Protein 6NMW (pdb70)

Organism: Homo sapiens (NCBI:txid9606)

Nearest PDB structures (foldseek):
  8wff-assembly1_A  TM=9.855E-01  e=3.338E-10  Homo sapiens
  4u5w-assembly1_B  TM=9.569E-01  e=3.691E-08  Homo sapiens
  1qcf-assembly1_A  TM=9.511E-01  e=6.599E-08  Homo sapiens
  2iim-assembly1_A  TM=9.871E-01  e=3.771E-07  Homo sapiens
  4omo-assembly2_B  TM=9.307E-01  e=6.002E-07  Gallus gallus

Radius of gyration: 10.33 Å; Cα contacts (8 Å, |Δi|>4): 151; chains: 1; bounding box: 28×23×19 Å

Secondary structure (DSSP, 8-state):
-TT-EEEESS-B--SSTTB--B-TT-EEEEEEEETTEEEEEETTT--EEEEEGGGEEES----

Solvent-accessible surface area: 4244 Å² total; per-residue (Å²): 136,128,32,39,64,0,28,2,68,111,78,40,110,26,133,118,142,87,27,14,64,2,135,153,32,24,82,0,82,0,40,60,75,108,59,80,88,34,60,0,61,2,60,139,68,123,142,91,5,62,0,6,16,107,67,14,32,47,108,84,110,168,173

Structure (mmCIF, N/CA/C/O backbone):
data_6NMW
#
_entry.id   6NMW
#
_cell.length_a   46.722
_cell.length_b   46.722
_cell.length_c   55.696
_cell.angle_alpha   90.00
_cell.angle_beta   90.00
_cell.angle_gamma   120.00
#
_symmetry.space_group_name_H-M   'P 61'
#
loop_
_entity.id
_entity.type
_entity.pdbx_description
1 polymer 'Tyrosine-protein kinase Lyn'
2 water water
#
loop_
_atom_site.group_PDB
_atom_site.id
_atom_site.type_symbol
_atom_site.label_atom_id
_atom_site.label_alt_id
_atom_site.label_comp_id
_atom_site.label_asym_id
_atom_site.label_entity_id
_atom_site.label_seq_id
_atom_site.pdbx_PDB_ins_code
_atom_site.Cartn_x
_atom_site.Cartn_y
_atom_site.Cartn_z
_atom_site.occupancy
_atom_site.B_iso_or_equiv
_atom_site.auth_seq_id
_atom_site.auth_comp_id
_atom_site.auth_asym_id
_atom_site.auth_atom_id
_atom_site.pdbx_PDB_model_num
ATOM 1 N N . GLU A 1 1 ? 17.727 25.950 -3.022 1.00 51.90 63 GLU A N 1
ATOM 2 C CA . GLU A 1 1 ? 16.528 26.702 -3.470 1.00 51.87 63 GLU A CA 1
ATOM 3 C C . GLU A 1 1 ? 15.625 25.796 -4.313 1.00 49.53 63 GLU A C 1
ATOM 4 O O . GLU A 1 1 ? 16.080 24.691 -4.697 1.00 49.60 63 GLU A O 1
ATOM 16 N N . GLN A 1 2 ? 14.425 26.294 -4.641 1.00 46.18 64 GLN A N 1
ATOM 17 C CA . GLN A 1 2 ? 13.375 25.597 -5.430 1.00 42.34 64 GLN A CA 1
ATOM 18 C C . GLN A 1 2 ? 13.913 25.233 -6.823 1.00 36.26 64 GLN A C 1
ATOM 19 O O . GLN A 1 2 ? 14.441 26.140 -7.504 1.00 36.32 64 GLN A O 1
ATOM 33 N N . GLY A 1 3 ? 13.782 23.966 -7.213 1.00 31.17 65 GLY A N 1
ATOM 34 C CA . GLY A 1 3 ? 14.218 23.438 -8.517 1.00 27.33 65 GLY A CA 1
ATOM 35 C C . GLY A 1 3 ? 15.599 22.803 -8.471 1.00 24.72 65 GLY A C 1
ATOM 36 O O . GLY A 1 3 ? 15.950 22.144 -9.409 1.00 24.17 65 GLY A O 1
ATOM 40 N N . ASP A 1 4 ? 16.347 22.965 -7.394 1.00 21.72 66 ASP A N 1
ATOM 41 C CA . ASP A 1 4 ? 17.717 22.404 -7.304 1.00 18.97 66 ASP A CA 1
ATOM 42 C C . ASP A 1 4 ? 17.663 20.868 -7.404 1.00 13.90 66 ASP A C 1
ATOM 43 O O . ASP A 1 4 ? 16.730 20.260 -6.902 1.00 14.85 66 ASP A O 1
ATOM 52 N N . ILE A 1 5 ? 18.669 20.261 -8.012 1.00 11.88 67 ILE A N 1
ATOM 53 C CA . ILE A 1 5 ? 18.768 18.784 -8.086 1.00 11.82 67 ILE A CA 1
ATOM 54 C C . ILE A 1 5 ? 19.613 18.330 -6.891 1.00 11.33 67 ILE A C 1
ATOM 55 O O . ILE A 1 5 ? 20.685 18.879 -6.677 1.00 11.79 67 ILE A O 1
ATOM 71 N N . VAL A 1 6 ? 19.140 17.355 -6.146 1.00 10.92 68 VAL A N 1
ATOM 72 C CA . VAL A 1 6 ? 19.878 16.823 -4.976 1.00 11.43 68 VAL A CA 1
ATOM 73 C C . VAL A 1 6 ? 20.049 15.324 -5.169 1.00 10.84 68 VAL A C 1
ATOM 74 O O . VAL A 1 6 ? 19.355 14.728 -5.973 1.00 11.35 68 VAL A O 1
ATOM 87 N N . VAL A 1 7 ? 20.961 14.764 -4.400 1.00 11.03 69 VAL A N 1
ATOM 88 C CA . VAL A 1 7 ? 21.237 13.311 -4.410 1.00 10.88 69 VAL A CA 1
ATOM 89 C C . VAL A 1 7 ? 21.126 12.819 -2.967 1.00 10.42 69 VAL A C 1
ATOM 90 O O . VAL A 1 7 ? 21.584 13.518 -2.056 1.00 11.16 69 VAL A O 1
ATOM 103 N N . ALA A 1 8 ? 20.513 11.663 -2.767 1.00 9.93 70 ALA A N 1
ATOM 104 C CA . ALA A 1 8 ? 20.384 11.046 -1.428 1.00 10.84 70 ALA A CA 1
ATOM 105 C C . ALA A 1 8 ? 21.776 10.586 -0.964 1.00 10.90 70 ALA A C 1
ATOM 106 O O . ALA A 1 8 ? 22.457 9.901 -1.734 1.00 11.20 70 ALA A O 1
ATOM 113 N N . LEU A 1 9 ? 22.171 10.952 0.248 1.00 11.86 71 LEU A N 1
ATOM 114 C CA . LEU A 1 9 ? 23.446 10.515 0.863 1.00 13.00 71 LEU A CA 1
ATOM 115 C C . LEU A 1 9 ? 23.266 9.153 1.521 1.00 12.98 71 LEU A C 1
ATOM 116 O O . LEU A 1 9 ? 24.250 8.460 1.703 1.00 15.10 71 LEU A O 1
ATOM 132 N N . TYR A 1 10 ? 22.057 8.856 1.985 1.00 14.00 72 TYR A N 1
ATOM 133 C CA . TYR A 1 10 ? 21.670 7.607 2.685 1.00 13.98 72 TYR A CA 1
ATOM 134 C C . TYR A 1 10 ? 20.271 7.238 2.229 1.00 13.54 72 TYR A C 1
ATOM 135 O O . TYR A 1 10 ? 19.528 8.133 1.813 1.00 13.20 72 TYR A O 1
ATOM 153 N N . PRO A 1 11 ? 19.845 5.974 2.345 1.00 13.61 73 PRO A N 1
ATOM 154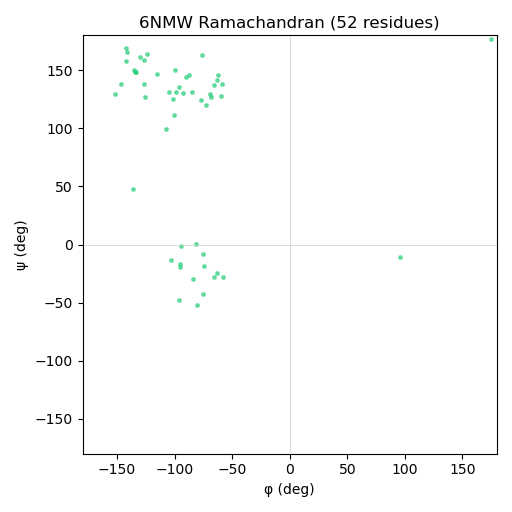 C CA . PRO A 1 11 ? 18.495 5.617 1.994 1.00 14.39 73 PRO A CA 1
ATOM 155 C C . PRO A 1 11 ? 17.551 6.085 3.106 1.00 14.29 73 PRO A C 1
ATOM 156 O O . PRO A 1 11 ? 18.005 6.388 4.199 1.00 14.46 73 PRO A O 1
ATOM 167 N N . TYR A 1 12 ? 16.267 6.153 2.801 1.00 14.16 74 TYR A N 1
ATOM 168 C CA . TYR A 1 12 ? 15.246 6.524 3.802 1.00 14.27 74 TYR A CA 1
ATOM 169 C C . TYR A 1 12 ? 13.911 5.872 3.422 1.00 14.55 74 TYR A C 1
ATOM 170 O O . TYR A 1 12 ? 13.498 5.990 2.277 1.00 15.08 74 TYR A O 1
ATOM 188 N N . ASP A 1 13 ? 13.278 5.192 4.368 1.00 14.92 75 ASP A N 1
ATOM 189 C CA . ASP A 1 13 ? 11.954 4.565 4.171 1.00 16.36 75 ASP A CA 1
ATOM 190 C C . ASP A 1 13 ? 10.907 5.483 4.804 1.00 18.03 75 ASP A C 1
ATOM 191 O O . ASP A 1 13 ? 10.956 5.625 6.006 1.00 19.70 75 ASP A O 1
ATOM 200 N N . GLY A 1 14 ? 10.053 6.111 4.013 1.00 19.37 76 GLY A N 1
ATOM 201 C CA . GLY A 1 14 ? 8.990 6.990 4.530 1.00 22.78 76 GLY A CA 1
ATOM 202 C C . GLY A 1 14 ? 8.062 6.222 5.466 1.00 24.85 76 GLY A C 1
ATOM 203 O O . GLY A 1 14 ? 7.708 5.130 5.130 1.00 26.03 76 GLY A O 1
ATOM 207 N N . ILE A 1 15 ? 7.668 6.812 6.578 1.00 26.06 77 ILE A N 1
ATOM 208 C CA . ILE A 1 15 ? 6.763 6.179 7.573 1.00 28.75 77 ILE A CA 1
ATOM 209 C C . ILE A 1 15 ? 5.308 6.604 7.305 1.00 25.05 77 ILE A C 1
ATOM 210 O O . ILE A 1 15 ? 4.392 5.919 7.767 1.00 26.01 77 ILE A O 1
ATOM 226 N N . HIS A 1 16 ? 5.097 7.665 6.536 1.00 21.31 78 HIS A N 1
ATOM 227 C CA . HIS A 1 16 ? 3.741 8.187 6.262 1.00 19.19 78 HIS A CA 1
ATOM 228 C C . HIS A 1 16 ? 3.505 8.322 4.756 1.00 17.45 78 HIS A C 1
ATOM 229 O O . HIS A 1 16 ? 4.474 8.466 4.023 1.00 16.46 78 HIS A O 1
ATOM 243 N N . PRO A 1 17 ? 2.252 8.359 4.286 1.00 17.22 79 PRO A N 1
ATOM 244 C CA . PRO A 1 17 ? 1.945 8.514 2.867 1.00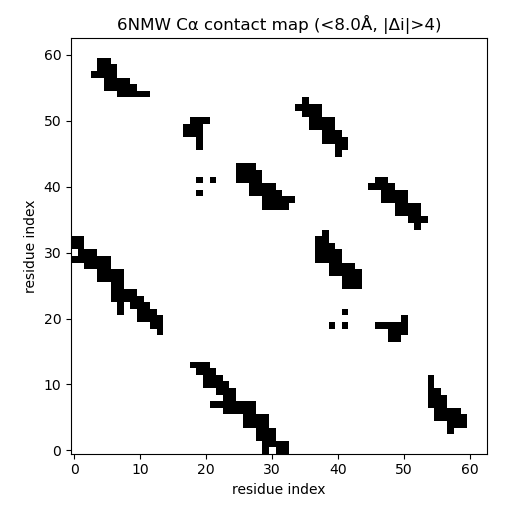 17.75 79 PRO A CA 1
ATOM 245 C C . PRO A 1 17 ? 2.520 9.782 2.210 1.00 15.33 79 PRO A C 1
ATOM 246 O O . PRO A 1 17 ? 2.799 9.769 1.056 1.00 16.38 79 PRO A O 1
ATOM 257 N N . ASP A 1 18 ? 2.716 10.854 2.981 1.00 13.74 80 ASP A N 1
ATOM 258 C CA . ASP A 1 18 ? 3.231 12.134 2.424 1.00 12.74 80 ASP A CA 1
ATOM 259 C C . ASP A 1 18 ? 4.757 12.103 2.272 1.00 12.99 80 ASP A C 1
ATOM 260 O O . ASP A 1 18 ? 5.310 13.109 1.806 1.00 13.41 80 ASP A O 1
ATOM 269 N N . ASP A 1 19 ? 5.415 11.004 2.614 1.00 14.00 81 ASP A N 1
ATOM 270 C CA . ASP A 1 19 ? 6.892 10.926 2.530 1.00 15.67 81 ASP A CA 1
ATOM 271 C C . ASP A 1 19 ? 7.348 10.200 1.268 1.00 17.08 81 ASP A C 1
ATOM 272 O O . ASP A 1 19 ? 6.610 9.353 0.758 1.00 21.44 81 ASP A O 1
ATOM 281 N N . LEU A 1 20 ? 8.518 10.564 0.765 1.00 14.69 82 LEU A N 1
ATOM 282 C CA . LEU A 1 20 ? 9.172 9.804 -0.325 1.00 15.65 82 LEU A CA 1
ATOM 283 C C . LEU A 1 20 ? 10.066 8.746 0.324 1.00 16.75 82 LEU A C 1
ATOM 284 O O . LEU A 1 20 ? 10.643 9.008 1.376 1.00 21.74 82 LEU A O 1
ATOM 300 N N . SER A 1 21 ? 10.172 7.579 -0.269 1.00 16.22 83 SER A N 1
ATOM 301 C CA . SER A 1 21 ? 11.166 6.573 0.154 1.00 16.30 83 SER A CA 1
ATOM 302 C C . SER A 1 21 ? 12.241 6.624 -0.927 1.00 15.00 83 SER A C 1
ATOM 303 O O . SER A 1 21 ? 11.883 6.576 -2.088 1.00 19.09 83 SER A O 1
ATOM 311 N N . PHE A 1 22 ? 13.508 6.707 -0.578 1.00 12.04 84 PHE A N 1
ATOM 312 C CA . PHE A 1 22 ? 14.569 6.779 -1.607 1.00 11.14 84 PHE A CA 1
ATOM 313 C C . PHE A 1 22 ? 15.772 5.953 -1.167 1.00 11.61 84 PHE A C 1
ATOM 314 O O . PHE A 1 22 ? 15.888 5.584 -0.016 1.00 12.83 84 PHE A O 1
ATOM 331 N N . LYS A 1 23 ? 16.641 5.713 -2.129 1.00 11.50 85 LYS A N 1
ATOM 332 C CA . LYS A 1 23 ? 17.896 4.967 -1.931 1.00 11.73 85 LYS A CA 1
ATOM 333 C C . LYS A 1 23 ? 19.065 5.949 -1.997 1.00 11.03 85 LYS A C 1
ATOM 334 O O . LYS A 1 23 ? 18.971 6.984 -2.698 1.00 11.37 85 LYS A O 1
ATOM 353 N N A LYS A 1 24 ? 20.173 5.557 -1.425 0.68 12.79 86 LYS A N 1
ATOM 354 N N B LYS A 1 24 ? 20.198 5.533 -1.440 0.32 12.79 86 LYS A N 1
ATOM 355 C CA A LYS A 1 24 ? 21.402 6.361 -1.562 0.68 12.18 86 LYS A CA 1
ATOM 356 C CA B LYS A 1 24 ? 21.423 6.353 -1.561 0.32 12.41 86 LYS A CA 1
ATOM 357 C C A LYS A 1 24 ? 21.732 6.466 -3.057 0.68 11.26 86 LYS A C 1
ATOM 358 C C B LYS A 1 24 ? 21.766 6.456 -3.052 0.32 12.11 86 LYS A C 1
ATOM 359 O O A LYS A 1 24 ? 21.676 5.438 -3.758 0.68 12.43 86 LYS A O 1
ATOM 360 O O B LYS A 1 24 ? 21.691 5.429 -3.756 0.32 13.02 86 LYS A O 1
ATOM 396 N N . GLY A 1 25 ? 22.006 7.678 -3.532 1.00 11.86 87 GLY A N 1
ATOM 397 C CA . GLY A 1 25 ? 22.344 7.913 -4.949 1.00 11.93 87 GLY A CA 1
ATOM 398 C C . GLY A 1 25 ? 21.138 8.338 -5.776 1.00 11.30 87 GLY A C 1
ATOM 399 O O . GLY A 1 25 ? 21.319 8.756 -6.889 1.00 12.50 87 GLY A O 1
ATOM 403 N N . GLU A 1 26 ? 19.929 8.195 -5.255 1.00 10.78 88 GLU A N 1
ATOM 404 C CA . GLU A 1 26 ? 18.706 8.586 -5.997 1.00 10.54 88 GLU A CA 1
ATOM 405 C C . GLU A 1 26 ? 18.698 10.109 -6.196 1.00 9.50 88 GLU A C 1
ATOM 406 O O . GLU A 1 26 ? 19.016 10.839 -5.256 1.00 10.59 88 GLU A O 1
ATOM 418 N N . LYS A 1 27 ? 18.337 10.562 -7.387 1.00 9.63 89 LYS A N 1
ATOM 419 C CA . LYS A 1 27 ? 18.307 12.008 -7.709 1.00 10.34 89 LYS A CA 1
ATOM 420 C C . LYS A 1 27 ? 16.876 12.527 -7.522 1.00 10.07 89 LYS A C 1
ATOM 421 O O . LYS A 1 27 ? 15.915 11.850 -7.924 1.00 10.50 89 LYS A O 1
ATOM 440 N N . MET A 1 28 ? 16.749 13.686 -6.893 1.00 9.44 90 MET A N 1
ATOM 441 C CA . MET A 1 28 ? 15.434 14.292 -6.619 1.00 10.01 90 MET A CA 1
ATOM 442 C C . MET A 1 28 ? 15.503 15.770 -6.965 1.00 10.42 90 MET A C 1
ATOM 443 O O . MET A 1 28 ? 16.569 16.340 -6.880 1.00 11.91 90 MET A O 1
ATOM 457 N N . LYS A 1 29 ? 14.377 16.320 -7.364 1.00 10.99 91 LYS A N 1
ATOM 458 C CA . LYS A 1 29 ? 14.249 17.757 -7.653 1.00 11.33 91 LYS A CA 1
ATOM 459 C C . LYS A 1 29 ? 13.570 18.384 -6.431 1.00 11.21 91 LYS A C 1
ATOM 460 O O . LYS A 1 29 ? 12.495 17.911 -6.041 1.00 12.15 91 LYS A O 1
ATOM 479 N N . VAL A 1 30 ? 14.182 19.391 -5.843 1.00 11.68 92 VAL A N 1
ATOM 480 C CA . VAL A 1 30 ? 13.593 20.058 -4.655 1.00 13.39 92 VAL A CA 1
ATOM 481 C C . VAL A 1 30 ? 12.473 20.973 -5.152 1.00 14.01 92 VAL A C 1
ATOM 482 O O . VAL A 1 30 ? 12.731 21.799 -6.021 1.00 16.83 92 VAL A O 1
ATOM 495 N N . LEU A 1 31 ? 11.275 20.809 -4.634 1.0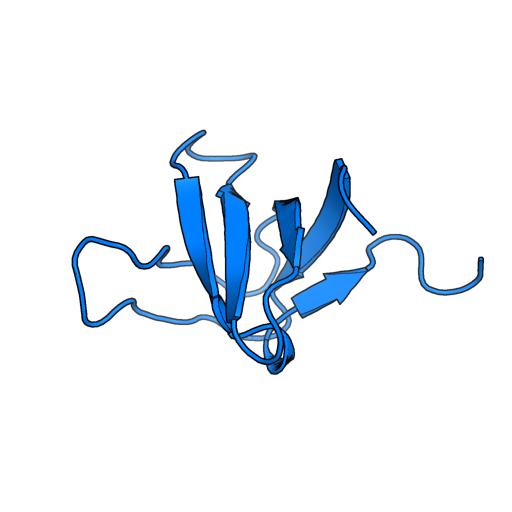0 13.13 93 LEU A N 1
ATOM 496 C CA . LEU A 1 31 ? 10.130 21.645 -5.049 1.00 14.80 93 LEU A CA 1
ATOM 497 C C . LEU A 1 31 ? 9.984 22.795 -4.059 1.00 16.49 93 LEU A C 1
ATOM 498 O O . LEU A 1 31 ? 9.708 23.910 -4.492 1.00 19.89 93 LEU A O 1
ATOM 514 N N . GLU A 1 32 ? 10.019 22.505 -2.764 1.00 16.75 94 GLU A N 1
ATOM 515 C CA . GLU A 1 32 ? 9.830 23.536 -1.712 1.00 19.32 94 GLU A CA 1
ATOM 516 C C . GLU A 1 32 ? 10.682 23.192 -0.499 1.00 17.29 94 GLU A C 1
ATOM 517 O O . GLU A 1 32 ? 10.709 22.018 -0.146 1.00 19.10 94 GLU A O 1
ATOM 529 N N . GLU A 1 33 ? 11.335 24.172 0.115 1.00 18.16 95 GLU A N 1
ATOM 5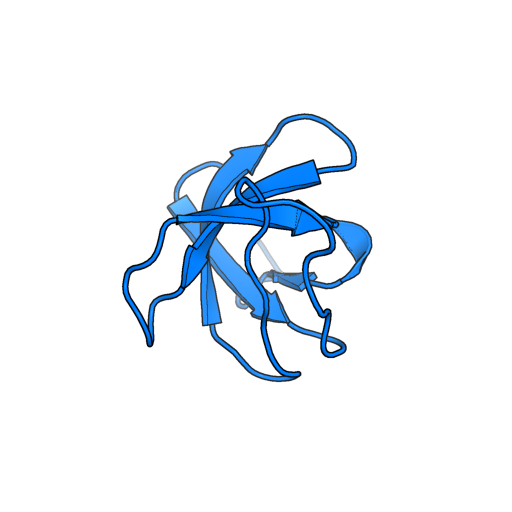30 C CA . GLU A 1 33 ? 12.092 23.951 1.361 1.00 19.54 95 GLU A CA 1
ATOM 531 C C . GLU A 1 33 ? 11.172 24.413 2.496 1.00 20.42 95 GLU A C 1
ATOM 532 O O . GLU A 1 33 ? 10.581 25.476 2.347 1.00 22.66 95 GLU A O 1
ATOM 544 N N . HIS A 1 34 ? 11.007 23.600 3.534 1.00 21.85 96 HIS A N 1
ATOM 545 C CA . HIS A 1 34 ? 10.121 23.872 4.695 1.00 24.21 96 HIS A CA 1
ATOM 546 C C . HIS A 1 34 ? 10.849 23.497 5.982 1.00 26.00 96 HIS A C 1
ATOM 547 O O . HIS A 1 34 ? 10.271 22.758 6.752 1.00 27.87 96 HIS A O 1
ATOM 561 N N . GLY A 1 35 ? 12.092 23.935 6.133 1.00 24.88 97 GLY A N 1
ATOM 562 C CA . GLY A 1 35 ? 12.913 23.668 7.322 1.00 26.05 97 GLY A CA 1
ATOM 563 C C . GLY A 1 35 ? 13.608 22.327 7.238 1.00 24.97 97 GLY A C 1
ATOM 564 O O . GLY A 1 35 ? 14.239 22.099 6.218 1.00 27.42 97 GLY A O 1
ATOM 568 N N A GLU A 1 36 ? 13.392 21.432 8.180 0.49 23.49 98 GLU A N 1
ATOM 569 N N B GLU A 1 36 ? 13.366 21.433 8.195 0.51 23.34 98 GLU A N 1
ATOM 570 C CA A GLU A 1 36 ? 14.093 20.127 8.159 0.49 22.07 98 GLU A CA 1
ATOM 571 C CA B GLU A 1 36 ? 14.029 20.107 8.234 0.51 21.52 98 GLU A CA 1
ATOM 572 C C A GLU A 1 36 ? 13.576 19.236 7.022 0.49 19.51 98 GLU A C 1
ATOM 573 C C B GLU A 1 36 ? 13.562 19.234 7.060 0.51 19.23 98 GLU A C 1
ATOM 574 O O A GLU A 1 36 ? 14.204 18.212 6.812 0.49 22.09 98 GLU A O 1
ATOM 575 O O B GLU A 1 36 ? 14.206 18.221 6.844 0.51 22.06 98 GLU A O 1
ATOM 598 N N . TRP A 1 37 ? 12.287 19.353 6.705 1.00 14.94 99 TRP A N 1
ATOM 599 C CA . TRP A 1 37 ? 11.716 18.511 5.631 1.00 16.37 99 TRP A CA 1
ATOM 600 C C . TRP A 1 37 ? 11.465 19.342 4.378 1.00 14.98 99 TRP A C 1
ATOM 601 O O . TRP A 1 37 ? 11.003 20.470 4.497 1.00 18.58 99 TRP A O 1
ATOM 622 N N . TRP A 1 38 ? 11.819 18.812 3.221 1.00 13.49 100 TRP A N 1
ATOM 623 C CA . TRP A 1 38 ? 11.609 19.494 1.931 1.00 12.89 100 TRP A CA 1
ATOM 624 C C . TRP A 1 38 ? 10.617 18.713 1.079 1.00 11.60 100 TRP A C 1
ATOM 625 O O . TRP A 1 38 ? 10.618 17.489 1.151 1.00 13.26 100 TRP A O 1
ATOM 646 N N . LYS A 1 39 ? 9.8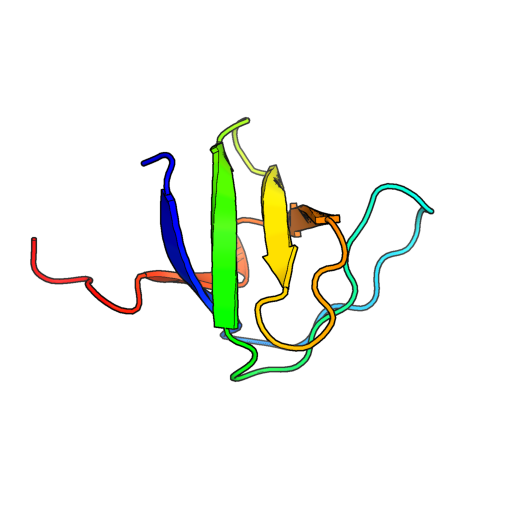15 19.397 0.286 1.00 11.53 101 LYS A N 1
ATOM 647 C CA . LYS A 1 39 ? 8.962 18.685 -0.685 1.00 11.71 101 LYS A CA 1
ATOM 648 C C . LYS A 1 39 ? 9.841 18.449 -1.921 1.00 10.83 101 LYS A C 1
ATOM 649 O O . LYS A 1 39 ? 10.498 19.395 -2.355 1.00 12.26 101 LYS A O 1
ATOM 668 N N . ALA A 1 40 ? 9.865 17.236 -2.439 1.00 11.34 102 ALA A N 1
ATOM 669 C CA . ALA A 1 40 ? 10.736 16.892 -3.580 1.00 11.61 102 ALA A CA 1
ATOM 670 C C . ALA A 1 40 ? 10.032 15.941 -4.535 1.00 10.61 102 ALA A C 1
ATOM 671 O O . ALA A 1 40 ? 8.978 15.413 -4.222 1.00 11.55 102 ALA A O 1
ATOM 678 N N . LYS A 1 41 ? 10.652 15.756 -5.688 1.00 10.87 103 LYS A N 1
ATOM 679 C CA . LYS A 1 41 ? 10.166 14.825 -6.715 1.00 10.72 103 LYS A CA 1
ATOM 680 C C . LYS A 1 41 ? 11.306 13.864 -7.054 1.00 9.90 103 LYS A C 1
ATOM 681 O O . LYS A 1 41 ? 12.403 14.345 -7.344 1.00 10.92 103 LYS A O 1
ATOM 700 N N . SER A 1 42 ? 11.059 12.573 -6.985 1.00 9.61 104 SER A N 1
ATOM 701 C CA . SER A 1 42 ? 12.057 11.586 -7.438 1.00 1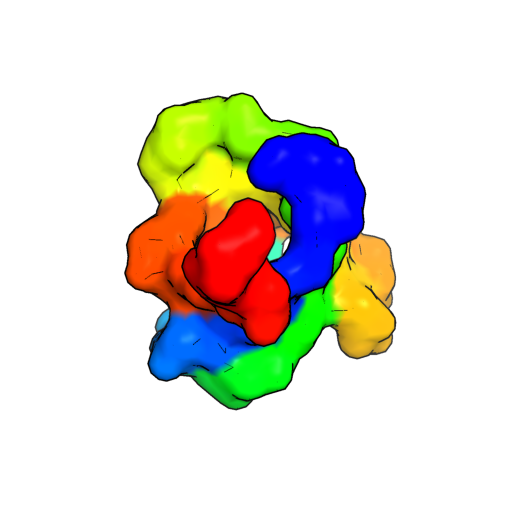0.32 104 SER A CA 1
ATOM 702 C C . SER A 1 42 ? 12.152 11.735 -8.960 1.00 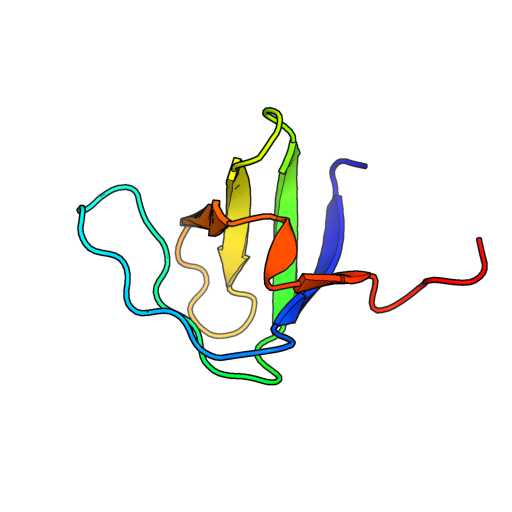10.30 104 SER A C 1
ATOM 703 O O . SER A 1 42 ? 11.136 11.592 -9.626 1.00 11.96 104 SER A O 1
ATOM 711 N N . LEU A 1 43 ? 13.344 11.927 -9.516 1.00 10.62 105 LEU A N 1
ATOM 712 C CA . LEU A 1 43 ? 13.490 12.009 -10.992 1.00 12.46 105 LEU A CA 1
ATOM 713 C C . LEU A 1 43 ? 13.355 10.607 -11.587 1.00 13.75 105 LEU A C 1
ATOM 714 O O . LEU A 1 43 ? 13.074 10.511 -12.768 1.00 18.21 105 LEU A O 1
ATOM 730 N N . LEU A 1 44 ? 13.524 9.566 -10.785 1.00 13.15 106 LEU A N 1
ATOM 731 C CA . LEU A 1 44 ? 13.380 8.165 -11.249 1.00 14.25 106 LEU A CA 1
ATOM 732 C C . LEU A 1 44 ? 11.899 7.773 -11.306 1.00 14.73 106 LEU A C 1
ATOM 733 O O . LEU A 1 44 ? 11.446 7.313 -12.342 1.00 17.60 106 LEU A O 1
ATOM 749 N N . THR A 1 45 ? 11.157 7.971 -10.223 1.00 13.93 107 THR A N 1
ATOM 750 C CA . THR A 1 45 ? 9.749 7.510 -10.130 1.00 14.20 107 THR A CA 1
ATOM 751 C C . THR A 1 45 ? 8.733 8.591 -10.493 1.00 15.19 107 THR A C 1
ATOM 752 O O . THR A 1 45 ? 7.610 8.190 -10.787 1.00 16.82 107 THR A O 1
ATOM 763 N N . LYS A 1 46 ? 9.131 9.864 -10.460 1.00 14.19 108 LYS A N 1
ATOM 764 C CA . LYS A 1 46 ? 8.274 11.052 -10.717 1.00 14.10 108 LYS A CA 1
ATOM 765 C C . LYS A 1 46 ? 7.260 11.211 -9.577 1.00 14.41 108 LYS A C 1
ATOM 766 O O . LYS A 1 46 ? 6.440 12.107 -9.649 1.00 17.16 108 LYS A O 1
ATOM 785 N N A LYS A 1 47 ? 7.437 10.467 -8.488 0.46 14.45 109 LYS A N 1
ATOM 786 N N B LYS A 1 47 ? 7.423 10.457 -8.496 0.54 13.23 109 LYS A N 1
ATOM 787 C CA A LYS A 1 47 ? 6.530 10.640 -7.327 0.46 15.24 109 LYS A CA 1
ATOM 788 C CA B LYS A 1 47 ? 6.526 10.638 -7.327 0.54 14.21 109 LYS A CA 1
ATOM 789 C C A LYS A 1 47 ? 7.032 11.808 -6.474 0.46 13.64 109 LYS A C 1
ATOM 790 C C B LYS A 1 47 ? 7.027 11.816 -6.486 0.54 12.89 109 LYS A C 1
ATOM 791 O O A LYS A 1 47 ? 8.232 12.087 -6.479 0.46 12.97 109 LYS A O 1
ATOM 792 O O B LYS A 1 47 ? 8.228 12.084 -6.478 0.54 12.44 109 LYS A O 1
ATOM 829 N N . GLU A 1 48 ? 6.091 12.551 -5.890 1.00 13.71 110 GLU A N 1
ATOM 830 C CA . GLU A 1 48 ? 6.424 13.707 -5.029 1.00 14.09 110 GLU A CA 1
ATOM 831 C C . GLU A 1 48 ? 6.148 13.356 -3.568 1.00 13.32 110 GLU A C 1
ATOM 832 O O . GLU A 1 48 ? 5.270 12.558 -3.288 1.00 14.91 110 GLU A O 1
ATOM 844 N N . GLY A 1 49 ? 6.854 13.993 -2.664 1.00 12.13 111 GLY A N 1
ATOM 845 C CA . GLY A 1 49 ? 6.643 13.761 -1.234 1.00 11.81 111 GLY A CA 1
ATOM 846 C C . GLY A 1 49 ? 7.668 14.513 -0.434 1.00 10.88 111 GLY A C 1
ATOM 847 O O . GLY A 1 49 ? 8.551 15.145 -1.020 1.00 12.26 111 GLY A O 1
ATOM 851 N N . PHE A 1 50 ? 7.555 14.447 0.879 1.00 10.46 112 PHE A N 1
ATOM 852 C CA . PHE A 1 50 ? 8.492 15.146 1.767 1.00 10.72 112 PHE A CA 1
ATOM 853 C C . PHE A 1 50 ? 9.696 14.250 2.033 1.00 10.51 112 PHE A C 1
ATOM 854 O O . PHE A 1 50 ? 9.552 13.033 2.121 1.00 11.63 112 PHE A O 1
ATOM 871 N N . ILE A 1 51 ? 10.851 14.870 2.168 1.00 10.75 113 ILE A N 1
ATOM 872 C CA . ILE A 1 51 ? 12.123 14.157 2.436 1.00 11.09 113 ILE A CA 1
ATOM 873 C C . ILE A 1 51 ? 12.866 14.872 3.566 1.00 11.27 113 ILE A C 1
ATOM 874 O O . ILE A 1 51 ? 12.762 16.086 3.665 1.00 12.11 113 ILE A O 1
ATOM 890 N N . PRO A 1 52 ? 13.626 14.149 4.392 1.00 12.15 114 PRO A N 1
ATOM 891 C CA . PRO A 1 52 ? 14.418 14.788 5.425 1.00 13.06 114 PRO A CA 1
ATOM 892 C C . PRO A 1 52 ? 15.593 15.474 4.717 1.00 12.53 114 PRO A C 1
ATOM 893 O O . PRO A 1 52 ? 16.381 14.802 4.127 1.00 13.49 114 PRO A O 1
ATOM 904 N N . SER A 1 53 ? 15.730 16.795 4.842 1.00 13.66 115 SER A N 1
ATOM 905 C CA . SER A 1 53 ? 16.751 17.594 4.106 1.00 14.28 115 SER A CA 1
ATOM 906 C C . SER A 1 53 ? 18.181 17.198 4.479 1.00 13.26 115 SER A C 1
ATOM 907 O O . SER A 1 53 ? 19.069 17.324 3.657 1.00 15.10 115 SER A O 1
ATOM 915 N N . ASN A 1 54 ? 18.380 16.625 5.667 1.00 13.75 116 ASN A N 1
ATOM 916 C CA . ASN A 1 54 ? 19.730 16.214 6.126 1.00 15.50 116 ASN A CA 1
ATOM 917 C C . ASN A 1 54 ? 20.181 14.933 5.421 1.00 14.30 116 ASN A C 1
ATOM 918 O O . ASN A 1 54 ? 21.327 14.554 5.601 1.00 16.30 116 ASN A O 1
ATOM 929 N N . TYR A 1 55 ? 19.308 14.282 4.664 1.00 12.85 117 TYR A N 1
ATOM 930 C CA . TYR A 1 55 ? 19.657 13.023 3.962 1.00 11.77 117 TYR A CA 1
ATOM 931 C C . TYR A 1 55 ? 20.109 13.296 2.528 1.00 12.03 117 TYR A C 1
ATOM 932 O O . TYR A 1 55 ? 20.439 12.339 1.862 1.00 13.36 117 TYR A O 1
ATOM 950 N N . VAL A 1 56 ? 20.123 14.542 2.081 1.00 11.68 118 VAL A N 1
ATOM 951 C CA . VAL A 1 56 ? 20.480 14.843 0.669 1.00 12.36 118 VAL A CA 1
ATOM 952 C C . VAL A 1 56 ? 21.545 15.934 0.617 1.00 12.98 118 VAL A C 1
ATOM 953 O O . VAL A 1 56 ? 21.741 16.649 1.590 1.00 14.83 118 VAL A O 1
ATOM 966 N N . ALA A 1 57 ? 22.214 16.016 -0.518 1.00 13.01 119 ALA A N 1
ATOM 967 C CA . ALA A 1 57 ? 23.212 17.053 -0.812 1.00 15.18 119 ALA A CA 1
ATOM 968 C C . ALA A 1 57 ? 22.916 17.569 -2.211 1.00 13.48 119 ALA A C 1
ATOM 969 O O . ALA A 1 57 ? 22.476 16.799 -3.080 1.00 12.79 119 ALA A O 1
ATOM 976 N N . LYS A 1 58 ? 23.202 18.827 -2.445 1.00 14.75 120 LYS A N 1
ATOM 977 C CA . LYS A 1 58 ? 23.028 19.381 -3.794 1.00 15.68 120 LYS A CA 1
ATOM 978 C C . LYS A 1 58 ? 23.982 18.628 -4.720 1.00 14.24 120 LYS A C 1
ATOM 979 O O . LYS A 1 58 ? 25.076 18.331 -4.312 1.00 16.27 120 LYS A O 1
ATOM 998 N N . LEU A 1 59 ? 23.557 18.334 -5.942 1.00 13.94 121 LEU A N 1
ATOM 999 C CA . LEU A 1 59 ? 24.470 17.803 -6.980 1.00 19.85 121 LEU A CA 1
ATOM 1000 C C . LEU A 1 59 ? 25.484 18.971 -7.270 1.00 23.15 121 LEU A C 1
ATOM 1001 O O . LEU A 1 59 ? 26.657 18.684 -7.411 1.00 29.03 121 LEU A O 1
ATOM 1017 N N . ASN A 1 60 ? 25.112 20.263 -7.097 1.00 29.37 122 ASN A N 1
ATOM 1018 C CA . ASN A 1 60 ? 25.956 21.507 -7.223 1.00 37.26 122 ASN A CA 1
ATOM 1019 C C . ASN A 1 60 ? 26.223 22.093 -5.832 1.00 40.62 122 ASN A C 1
ATOM 1020 O O . ASN A 1 60 ? 25.348 22.799 -5.317 1.00 44.21 122 ASN A O 1
ATOM 1031 N N A THR A 1 61 ? 27.399 21.839 -5.245 0.97 40.42 123 THR A N 1
ATOM 1032 C CA A THR A 1 61 ? 27.662 22.361 -3.873 0.97 39.78 123 THR A CA 1
ATOM 1033 C C A THR A 1 61 ? 28.577 23.597 -3.909 0.97 40.02 123 THR A C 1
ATOM 1034 O O A THR A 1 61 ? 28.665 24.295 -2.894 0.97 39.70 123 THR A O 1
ATOM 1045 N N A LEU A 1 62 ? 29.218 23.890 -5.039 0.97 40.00 124 LEU A N 1
ATOM 1046 C CA A LEU A 1 62 ? 30.151 25.043 -5.140 0.97 41.32 124 LEU A CA 1
ATOM 1047 C C A LEU A 1 62 ? 29.404 26.380 -5.227 0.97 43.67 124 LEU A C 1
ATOM 1048 O O A LEU A 1 62 ? 29.718 27.252 -4.409 0.97 42.91 124 LEU A O 1
ATOM 1064 N N . GLU A 1 63 ? 28.328 26.462 -6.010 1.00 46.44 125 GLU A N 1
ATOM 1065 C CA . GLU A 1 63 ? 27.658 27.781 -6.179 1.00 48.98 125 GLU A CA 1
ATOM 1066 C C . GLU A 1 63 ? 26.421 27.894 -5.278 1.00 53.26 125 GLU A C 1
ATOM 1067 O O . GLU A 1 63 ? 25.710 26.908 -5.124 1.00 53.66 125 GLU A O 1
#

GO terms:
  GO:0004713 protein tyrosine kinase activity (F, IDA)
  GO:0034145 positive regulation of toll-like receptor 4 signaling pathway (P, IDA)
  GO:0034165 positive regulation of toll-like receptor 9 signaling pathway (P, IDA)
  GO:0038043 interleukin-5-mediated signaling pathway (P, IDA)
  GO:0005829 cytosol (C, IDA)
  GO:0005886 plasma membrane (C, IDA)
  GO:0009898 cytoplasmic side of plasma membrane (C, IDA)
  GO:0015908 fatty acid transport (P, IDA)
  GO:0030222 eosinophil differentiation (P, IDA)
  GO:0050859 negative regulation of B cell receptor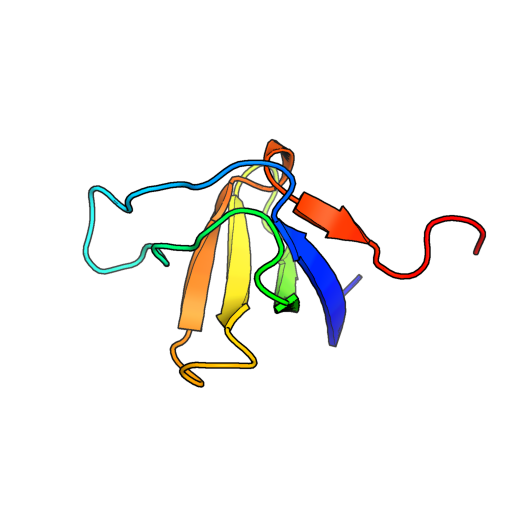 signaling pathway (P, IDA)
  GO:0006954 inflammatory response (P, IDA)
  GO:0030546 signaling receptor activator activity (F, IDA)
  GO:0048013 ephrin receptor signaling pathway (P, IGI)
  GO:0004715 non-membrane spanning protein tyrosine kinase activity (F, IMP)
  GO:1902993 positive regulation of amyloid precursor protein catabolic process (P, IMP)
  GO:0097110 scaffold protein binding (F, IPI)
  GO:0046875 ephrin receptor binding (F, IPI)
  GO:0005634 nucleus (C, IDA)
  GO:0005794 Golgi apparatus (C, IDA)
  GO:0043410 positive regulation of MAPK cascade (P, IDA)

InterPro domains:
  IPR000719 Protein kinase domain [PS50011] (247-501)
  IPR000980 SH2 domain [PF00017] (129-211)
  IPR000980 SH2 domain [PS50001] (129-226)
  IPR000980 SH2 domain [SM00252] (127-217)
  IPR001245 Serine-threonine/tyrosine-protein kinase, catalytic domain [PF07714] (247-496)
  IPR001245 Serine-threonine/tyrosine-protein kinase, catalytic domain [PR00109] (319-332)
  IPR001245 Serine-threonine/tyrosine-protein kinase, catalytic domain [PR00109] (357-375)
  IPR001245 Serine-threonine/tyrosine-protein kinase, catalytic domain [PR00109] (405-415)
  IPR001245 Serine-threonine/tyrosine-protein kinase, catalytic domain [PR00109] (424-446)
  IPR001245 Serine-threonine/tyrosine-protein kinase, catalytic domain [PR00109] (468-490)
  IPR001452 SH3 domain [PF00018] (69-115)
  IPR001452 SH3 domain [PR00452] (66-76)
  IPR001452 SH3 domain [PR00452] (80-95)
  IPR001452 SH3 domain [PR00452] (96-105)
  IPR001452 SH3 domain [PR00452] (109-121)
  IPR001452 SH3 domain [PS50002] (63-123)
  IPR001452 SH3 domain [SM00326] (66-122)
  IPR008266 Tyrosine-protein kinase, active site [PS00109] (363-375)
  IPR011009 Protein kinase-like domain superfamily [SSF56112] (234-500)
  IPR017441 Protein kinase, ATP binding site [PS00107] (253-275)

Foldseek 3Di:
DAFFKKFFCAFADDPDPQADTGHGGFIWTFHADDDQWTWIAGPVPRDIHIDGPVRIDGPDPPD

CATH classification: 2.30.30.40

Sequence (63 aa):
EQGDIVVALYPYDGIHPDDLSFKKKGEKMKVLEEHGEEWWKAKSLLTKKKEGFIPSNYVAKLNTLE

B-factor: mean 22.03, std 10.65, range [8.82, 65.78]